Protein AF-A0A3N4D8K1-F1 (afdb_monomer_lite)

Sequence (66 aa):
MVRMVRIGDEIVDATRPRLPGRGAYLHVGCLRLAEKRQALRRAFGPGALLADSLRIRLSQKPPVGI

Foldseek 3Di:
DFKWAFDPQEIDTCVVVNDDHQIDDDAQCCVVVCVVVVVQCVRHNPSRDYDPVVVVRSNDDPPDDD

Radius of gyration: 11.61 Å; chains: 1; bounding box: 35×19×24 Å

InterPro domains:
  IPR007393 YlxR domain [PF04296] (1-45)
  IPR035931 YlxR-like superfamily [G3DSA:3.30.1230.10] (1-62)
  IPR035931 YlxR-like superfamily [SSF64376] (1-48)

Organism: NCBI:txid1750

Structure (mmCIF, N/CA/C/O backbone):
data_AF-A0A3N4D8K1-F1
#
_entry.id   AF-A0A3N4D8K1-F1
#
loop_
_atom_site.group_PDB
_atom_site.id
_atom_site.type_symbol
_atom_site.label_atom_id
_atom_site.label_alt_id
_atom_site.label_comp_id
_atom_site.label_asym_id
_atom_site.label_entity_id
_atom_site.label_seq_id
_atom_site.pdbx_PDB_ins_code
_atom_site.Cartn_x
_atom_site.Cartn_y
_atom_site.Cartn_z
_atom_site.occupancy
_atom_site.B_iso_or_equiv
_atom_site.auth_seq_id
_atom_site.auth_comp_id
_atom_site.auth_asym_id
_atom_site.auth_atom_id
_atom_site.pdbx_PDB_model_num
ATOM 1 N N . MET A 1 1 ? 7.040 6.674 -11.592 1.00 90.31 1 MET A N 1
ATOM 2 C CA . MET A 1 1 ? 5.944 7.025 -10.658 1.00 90.31 1 MET A CA 1
ATOM 3 C C . MET A 1 1 ? 5.006 5.827 -10.566 1.00 90.31 1 MET A C 1
ATOM 5 O O . MET A 1 1 ? 4.824 5.163 -11.578 1.00 90.31 1 MET A O 1
ATOM 9 N N . VAL A 1 2 ? 4.477 5.519 -9.384 1.00 95.94 2 VAL A N 1
ATOM 10 C CA . VAL A 1 2 ? 3.609 4.362 -9.117 1.00 95.94 2 VAL A CA 1
ATOM 11 C C . VAL A 1 2 ? 2.210 4.862 -8.798 1.00 95.94 2 VAL A C 1
ATOM 13 O O . VAL A 1 2 ? 2.060 5.705 -7.914 1.00 95.94 2 VAL A O 1
ATOM 16 N N . ARG A 1 3 ? 1.196 4.367 -9.513 1.00 97.44 3 ARG A N 1
ATOM 17 C CA . ARG A 1 3 ? -0.205 4.587 -9.150 1.00 97.44 3 ARG A CA 1
ATOM 18 C C . ARG A 1 3 ? -0.614 3.549 -8.125 1.00 97.44 3 ARG A C 1
ATOM 20 O O . ARG A 1 3 ? -0.349 2.371 -8.311 1.00 97.44 3 ARG A O 1
ATOM 27 N N . MET A 1 4 ? -1.308 3.992 -7.094 1.00 97.38 4 MET A N 1
ATOM 28 C CA . MET A 1 4 ? -1.828 3.146 -6.035 1.00 97.38 4 MET A CA 1
ATOM 29 C C . MET A 1 4 ? -3.333 3.343 -5.917 1.00 97.38 4 MET A C 1
ATOM 31 O O . MET A 1 4 ? -3.809 4.471 -6.063 1.00 97.38 4 MET A O 1
ATOM 35 N N . VAL A 1 5 ? -4.066 2.271 -5.639 1.00 97.94 5 VAL A N 1
ATOM 36 C CA . VAL A 1 5 ? -5.495 2.305 -5.282 1.00 97.94 5 VAL A CA 1
ATOM 37 C C . VAL A 1 5 ? -5.713 1.465 -4.031 1.00 97.94 5 VAL A C 1
ATOM 39 O O . VAL A 1 5 ? -4.920 0.568 -3.754 1.00 97.94 5 VAL A O 1
ATOM 42 N N . ARG A 1 6 ? -6.788 1.748 -3.293 1.00 97.25 6 ARG A N 1
ATOM 43 C CA . ARG A 1 6 ? -7.235 0.914 -2.172 1.00 97.25 6 ARG A CA 1
ATOM 44 C C . ARG A 1 6 ? -8.269 -0.106 -2.661 1.00 97.25 6 ARG A C 1
ATOM 46 O O . ARG A 1 6 ? -9.245 0.295 -3.293 1.00 97.25 6 ARG A O 1
ATOM 53 N N . ILE A 1 7 ? -8.064 -1.382 -2.345 1.00 95.62 7 ILE A N 1
ATOM 54 C CA . ILE A 1 7 ? -9.007 -2.491 -2.543 1.00 95.62 7 ILE A CA 1
ATOM 55 C C . ILE A 1 7 ? -9.244 -3.126 -1.173 1.00 95.62 7 ILE A C 1
ATOM 57 O O . ILE A 1 7 ? -8.315 -3.650 -0.564 1.00 95.62 7 ILE A O 1
ATOM 61 N N . GLY A 1 8 ? -10.473 -3.039 -0.657 1.00 94.50 8 GLY A N 1
ATOM 62 C CA . GLY A 1 8 ? -10.743 -3.390 0.739 1.00 94.50 8 GLY A CA 1
ATOM 63 C C . GLY A 1 8 ? -9.904 -2.518 1.671 1.00 94.50 8 GLY A C 1
ATOM 64 O O . GLY A 1 8 ? -9.997 -1.292 1.610 1.00 94.50 8 GLY A O 1
ATOM 65 N N . ASP A 1 9 ? -9.042 -3.133 2.474 1.00 95.19 9 ASP A N 1
ATOM 66 C CA . ASP A 1 9 ? -8.114 -2.434 3.368 1.00 95.19 9 ASP A CA 1
ATOM 67 C C . ASP A 1 9 ? -6.697 -2.319 2.814 1.00 95.19 9 ASP A C 1
ATOM 69 O O . ASP A 1 9 ? -5.861 -1.661 3.421 1.00 95.19 9 ASP A O 1
ATOM 73 N N . GLU A 1 10 ? -6.417 -2.878 1.639 1.00 96.94 10 GLU A N 1
ATOM 74 C CA . GLU A 1 10 ? -5.065 -2.935 1.095 1.00 96.94 10 GLU A CA 1
ATOM 75 C C . GLU A 1 10 ? -4.846 -1.912 -0.026 1.00 96.94 10 GLU A C 1
ATOM 77 O O . GLU A 1 10 ? -5.679 -1.710 -0.909 1.00 96.94 10 GLU A O 1
ATOM 82 N N . ILE A 1 11 ? -3.696 -1.245 0.003 1.00 97.56 11 ILE A N 1
ATOM 83 C CA . ILE A 1 11 ? -3.209 -0.339 -1.028 1.00 97.56 11 ILE A CA 1
ATOM 84 C C . ILE A 1 11 ? -2.283 -1.136 -1.944 1.00 97.56 11 ILE A C 1
ATOM 86 O O . ILE A 1 11 ? -1.228 -1.604 -1.512 1.00 97.56 11 ILE A O 1
ATOM 90 N N . VAL A 1 12 ? -2.651 -1.219 -3.221 1.00 96.69 12 VAL A N 1
ATOM 91 C CA . VAL A 1 12 ? -1.975 -2.037 -4.239 1.00 96.69 12 VAL A CA 1
ATOM 92 C C . VAL A 1 12 ? -1.449 -1.192 -5.398 1.00 96.69 12 VAL A C 1
ATOM 94 O O . VAL A 1 12 ? -1.890 -0.058 -5.606 1.00 96.69 12 VAL A O 1
ATOM 97 N N . ASP A 1 13 ? -0.512 -1.741 -6.178 1.00 97.19 13 ASP A N 1
ATOM 98 C CA . ASP A 1 13 ? -0.082 -1.127 -7.438 1.00 97.19 13 ASP A CA 1
ATOM 99 C C . ASP A 1 13 ? -1.216 -1.196 -8.470 1.00 97.19 13 ASP A C 1
ATOM 101 O O . ASP A 1 13 ? -1.728 -2.261 -8.797 1.00 97.19 13 ASP A O 1
ATOM 105 N N . ALA A 1 14 ? -1.584 -0.039 -9.006 1.00 96.56 14 ALA A N 1
ATOM 106 C CA . ALA A 1 14 ? -2.612 0.141 -10.023 1.00 96.56 14 ALA A CA 1
ATOM 107 C C . ALA A 1 14 ? -2.080 0.880 -11.255 1.00 96.56 14 ALA A C 1
ATOM 109 O O . ALA A 1 14 ? -2.809 1.646 -11.906 1.00 96.56 14 ALA A O 1
ATOM 110 N N . THR A 1 15 ? -0.784 0.722 -11.528 1.00 95.00 15 THR A N 1
ATOM 111 C CA . THR A 1 15 ? -0.104 1.314 -12.680 1.00 95.00 15 THR A CA 1
ATOM 112 C C . THR A 1 15 ? -0.348 0.484 -13.938 1.00 95.00 15 THR A C 1
ATOM 114 O O . THR A 1 15 ? -0.684 1.060 -14.973 1.00 95.00 15 THR A O 1
ATOM 117 N N . ARG A 1 16 ? -0.161 -0.845 -13.874 1.00 93.88 16 ARG A N 1
ATOM 118 C CA . ARG A 1 16 ? -0.248 -1.766 -15.025 1.00 93.88 16 ARG A CA 1
ATOM 119 C C . ARG A 1 16 ? -0.762 -3.152 -14.577 1.00 93.88 16 ARG A C 1
ATOM 121 O O . ARG A 1 16 ? 0.024 -3.887 -13.990 1.00 93.88 16 ARG A O 1
ATOM 128 N N . PRO A 1 17 ? -2.029 -3.516 -14.855 1.00 92.81 17 PRO A N 1
ATOM 129 C CA . PRO A 1 17 ? -3.049 -2.701 -15.513 1.00 92.81 17 PRO A CA 1
ATOM 130 C C . PRO A 1 17 ? -3.500 -1.517 -14.648 1.00 92.81 17 PRO A C 1
ATOM 132 O O . PRO A 1 17 ? -3.297 -1.464 -13.434 1.00 92.81 17 PRO A O 1
ATOM 135 N N . ARG A 1 18 ? -4.121 -0.531 -15.296 1.00 95.50 18 ARG A N 1
ATOM 136 C CA . ARG A 1 18 ? -4.667 0.641 -14.616 1.00 95.50 18 ARG A CA 1
ATOM 137 C C . ARG A 1 18 ? -5.985 0.270 -13.924 1.00 95.50 18 ARG A C 1
ATOM 139 O O . ARG A 1 18 ? 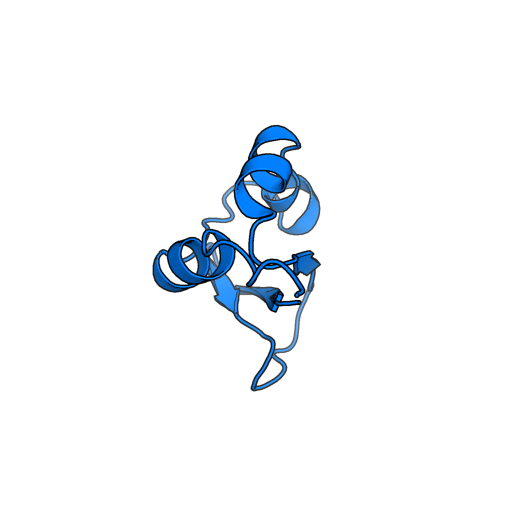-7.021 0.243 -14.572 1.00 95.50 18 ARG A O 1
ATOM 146 N N . LEU A 1 19 ? -5.959 0.032 -12.612 1.00 96.38 19 LEU A N 1
ATOM 147 C CA . LEU A 1 19 ? -7.160 -0.389 -11.865 1.00 96.38 19 LEU A CA 1
ATOM 148 C C . LEU A 1 19 ? -8.158 0.770 -11.625 1.00 96.38 19 LEU A C 1
ATOM 150 O O . LEU A 1 19 ? -7.728 1.924 -11.488 1.00 96.38 19 LEU A O 1
ATOM 154 N N . PRO A 1 20 ? -9.478 0.522 -11.565 1.00 94.75 20 PRO A N 1
ATOM 155 C CA . PRO A 1 20 ? -10.463 1.544 -11.201 1.00 94.75 20 PRO A CA 1
ATOM 156 C C . PRO A 1 20 ? -10.350 1.961 -9.718 1.00 94.75 20 PRO A C 1
ATOM 158 O O . PRO A 1 20 ? -9.677 1.304 -8.927 1.00 94.75 20 PRO A O 1
ATOM 161 N N . GLY A 1 21 ? -10.997 3.071 -9.342 1.00 93.69 21 GLY A N 1
ATOM 162 C CA . GLY A 1 21 ? -11.078 3.552 -7.952 1.00 93.69 21 GLY A CA 1
ATOM 163 C C . GLY A 1 21 ? -10.248 4.804 -7.631 1.00 93.69 21 GLY A C 1
ATOM 164 O O . GLY A 1 21 ? -9.563 5.371 -8.493 1.00 93.69 21 GLY A O 1
ATOM 165 N N . ARG A 1 22 ? -10.324 5.253 -6.366 1.00 92.81 22 ARG A N 1
ATOM 166 C CA . ARG A 1 22 ? -9.602 6.435 -5.860 1.00 92.81 22 ARG A CA 1
ATOM 167 C C . ARG A 1 22 ? -8.099 6.168 -5.891 1.00 92.81 22 ARG A C 1
ATOM 169 O O . ARG A 1 22 ? -7.590 5.370 -5.110 1.00 92.81 22 ARG A O 1
ATOM 176 N N . GLY A 1 23 ? -7.407 6.837 -6.811 1.00 95.88 23 GLY A N 1
ATOM 177 C CA . GLY A 1 23 ? -5.977 6.655 -7.033 1.00 95.88 23 GLY A CA 1
ATOM 178 C C . GLY A 1 23 ? -5.122 7.765 -6.430 1.00 95.88 23 GLY A C 1
ATOM 179 O O . GLY A 1 23 ? -5.515 8.929 -6.444 1.00 95.88 23 GLY A O 1
ATOM 180 N N . ALA A 1 24 ? -3.920 7.411 -5.983 1.00 97.12 24 ALA A N 1
ATOM 181 C CA . ALA A 1 24 ? -2.852 8.356 -5.665 1.00 97.12 24 ALA A CA 1
ATOM 182 C C . ALA A 1 24 ? -1.553 7.933 -6.353 1.00 97.12 24 ALA A C 1
ATOM 184 O O . ALA A 1 24 ? -1.366 6.760 -6.672 1.00 97.12 24 ALA A O 1
ATOM 185 N N . TYR A 1 25 ? -0.650 8.883 -6.577 1.00 97.00 25 TYR A N 1
ATOM 186 C CA . TYR A 1 25 ? 0.648 8.610 -7.181 1.00 97.00 25 TYR A CA 1
ATOM 187 C C . TYR A 1 25 ? 1.774 8.850 -6.184 1.00 97.00 25 TYR A C 1
ATOM 189 O O . TYR A 1 25 ? 1.741 9.817 -5.424 1.00 97.00 25 TYR A O 1
ATOM 197 N N . LEU A 1 26 ? 2.789 7.990 -6.219 1.00 95.88 26 LEU A N 1
ATOM 198 C CA . LEU A 1 26 ? 4.006 8.158 -5.434 1.00 95.88 26 LEU A CA 1
ATOM 199 C C . LEU A 1 26 ? 5.241 7.861 -6.286 1.00 95.88 26 LEU A C 1
ATOM 201 O O . LEU A 1 26 ? 5.254 6.947 -7.114 1.00 95.88 26 LEU A O 1
ATOM 205 N N . HIS A 1 27 ? 6.294 8.652 -6.110 1.00 95.12 27 HIS A N 1
ATOM 206 C CA . HIS A 1 27 ? 7.594 8.343 -6.695 1.00 95.12 27 HIS A CA 1
ATOM 207 C C . HIS A 1 27 ? 8.274 7.221 -5.906 1.00 95.12 27 HIS A C 1
ATOM 209 O O . HIS A 1 27 ? 8.193 7.168 -4.679 1.00 95.12 27 HIS A O 1
ATOM 215 N N . VAL A 1 28 ? 8.979 6.346 -6.621 1.00 94.25 28 VAL A N 1
ATOM 216 C CA . VAL A 1 28 ? 9.902 5.386 -6.005 1.00 94.25 28 VAL A CA 1
ATOM 217 C C . VAL A 1 28 ? 10.970 6.174 -5.233 1.00 94.25 28 VAL A C 1
ATOM 219 O O . VAL A 1 28 ? 11.466 7.183 -5.732 1.00 94.25 28 VAL A O 1
ATOM 222 N N . GLY A 1 29 ? 11.247 5.772 -3.993 1.00 93.38 29 GLY A N 1
ATOM 223 C CA . GLY A 1 29 ? 12.135 6.456 -3.048 1.00 93.38 29 GLY A CA 1
ATOM 224 C C . GLY A 1 29 ? 11.458 7.488 -2.144 1.00 93.38 29 GLY A C 1
ATOM 225 O O . GLY A 1 29 ? 12.063 7.938 -1.174 1.00 93.38 29 GLY A O 1
ATOM 226 N N . CYS A 1 30 ? 10.199 7.855 -2.398 1.00 95.69 30 CYS A N 1
ATOM 227 C CA . CYS A 1 30 ? 9.494 8.861 -1.596 1.00 95.69 30 CYS A CA 1
ATOM 228 C C . CYS A 1 30 ? 8.621 8.274 -0.476 1.00 95.69 30 CYS A C 1
ATOM 230 O O . CYS A 1 30 ? 7.934 9.038 0.209 1.00 95.69 30 CYS A O 1
ATOM 232 N N . LEU A 1 31 ? 8.641 6.952 -0.255 1.00 95.75 31 LEU A N 1
ATOM 233 C CA . LEU A 1 31 ? 7.762 6.303 0.724 1.00 95.75 31 LEU A CA 1
ATOM 234 C C . LEU A 1 31 ? 7.921 6.878 2.136 1.00 95.75 31 LEU A C 1
ATOM 236 O O . LEU A 1 31 ? 6.937 7.285 2.746 1.00 95.75 31 LEU A O 1
ATOM 240 N N . ARG A 1 32 ? 9.160 7.005 2.625 1.00 95.50 32 ARG A N 1
ATOM 241 C CA . ARG A 1 32 ? 9.439 7.511 3.980 1.00 95.50 32 ARG A CA 1
ATOM 242 C C . ARG A 1 32 ? 8.890 8.924 4.208 1.00 95.50 32 ARG A C 1
ATOM 244 O O . ARG A 1 32 ? 8.389 9.241 5.286 1.00 95.50 32 ARG A O 1
ATOM 251 N N . LEU A 1 33 ? 8.961 9.785 3.189 1.00 96.81 33 LEU A N 1
ATOM 252 C CA . LEU A 1 33 ? 8.394 11.133 3.254 1.00 96.81 33 LEU A CA 1
ATOM 253 C C . LEU A 1 33 ? 6.859 11.095 3.257 1.00 96.81 33 LEU A C 1
ATOM 255 O O . LEU A 1 33 ? 6.228 11.847 4.002 1.00 96.81 33 LEU A O 1
ATOM 259 N N . ALA A 1 34 ? 6.263 10.213 2.451 1.00 96.88 34 ALA A N 1
ATOM 260 C CA . ALA A 1 34 ? 4.820 10.012 2.408 1.00 96.88 34 ALA A CA 1
ATOM 261 C C . ALA A 1 34 ? 4.270 9.499 3.751 1.00 96.88 34 ALA A C 1
ATOM 263 O O . ALA A 1 34 ? 3.253 10.009 4.221 1.00 96.88 34 ALA A O 1
ATOM 264 N N . GLU A 1 35 ? 4.965 8.566 4.407 1.00 95.38 35 GLU A N 1
ATOM 265 C CA . GLU A 1 35 ? 4.617 8.062 5.743 1.00 95.38 35 GLU A CA 1
ATOM 266 C C . GLU A 1 35 ? 4.709 9.161 6.807 1.00 95.38 35 GLU A C 1
ATOM 268 O O . GLU A 1 35 ? 3.740 9.400 7.535 1.00 95.38 35 GLU A O 1
ATOM 273 N N . LYS A 1 36 ? 5.826 9.909 6.841 1.00 97.44 36 LYS A N 1
ATOM 274 C CA . LYS A 1 36 ? 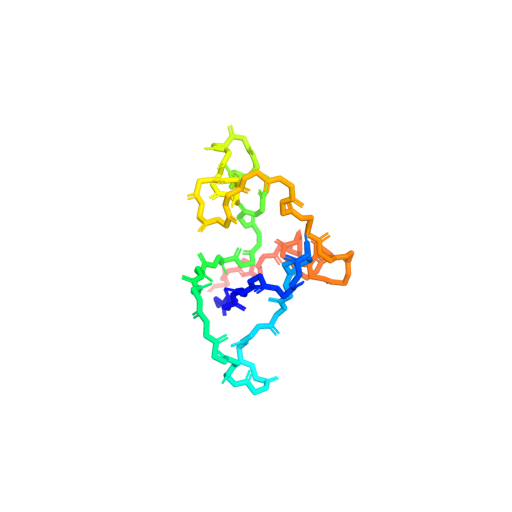6.023 11.033 7.777 1.00 97.44 36 LYS A CA 1
ATOM 275 C C . LYS A 1 36 ? 4.907 12.077 7.665 1.00 97.44 36 LYS A C 1
ATOM 277 O O . LYS A 1 36 ? 4.500 12.661 8.662 1.00 97.44 36 LYS A O 1
ATOM 282 N N . ARG A 1 37 ? 4.396 12.308 6.451 1.00 97.44 37 ARG A N 1
ATOM 283 C CA . ARG A 1 37 ? 3.311 13.266 6.169 1.00 97.44 37 ARG A CA 1
ATOM 284 C C . ARG A 1 37 ? 1.907 12.669 6.267 1.00 97.44 37 ARG A C 1
ATOM 286 O O . ARG A 1 37 ? 0.939 13.375 5.986 1.00 97.44 37 ARG A O 1
ATOM 293 N N . GLN A 1 38 ? 1.782 11.392 6.635 1.00 96.75 38 GLN A N 1
ATOM 294 C CA . GLN A 1 38 ? 0.506 10.672 6.683 1.00 96.75 38 GLN A CA 1
ATOM 295 C C . GLN A 1 38 ? -0.245 10.712 5.336 1.00 96.75 38 GLN A C 1
ATOM 297 O O . GLN A 1 38 ? -1.475 10.724 5.291 1.00 96.75 38 GLN A O 1
ATOM 302 N N . ALA A 1 39 ? 0.490 10.754 4.219 1.00 97.31 39 ALA A N 1
ATOM 303 C CA . ALA A 1 39 ? -0.075 10.948 2.886 1.00 97.31 39 ALA A CA 1
ATOM 304 C C . ALA A 1 39 ? -0.974 9.776 2.466 1.00 97.31 39 ALA A C 1
ATOM 306 O O . ALA A 1 39 ? -2.053 10.008 1.929 1.00 97.31 39 ALA A O 1
ATOM 307 N N . LEU A 1 40 ? -0.573 8.535 2.775 1.00 95.50 40 LEU A N 1
ATOM 308 C CA . LEU A 1 40 ? -1.367 7.330 2.496 1.00 95.50 40 LEU A CA 1
ATOM 309 C C . LEU A 1 40 ? -2.713 7.372 3.236 1.00 95.50 40 LEU A C 1
ATOM 311 O O . LEU A 1 40 ? -3.758 7.235 2.609 1.00 95.50 40 LEU A O 1
ATOM 315 N N . ARG A 1 41 ? -2.703 7.686 4.538 1.00 95.88 41 ARG A N 1
ATOM 316 C CA . ARG A 1 41 ? -3.922 7.848 5.348 1.00 95.88 41 ARG A CA 1
ATOM 317 C C . ARG A 1 41 ? -4.830 8.963 4.820 1.00 95.88 41 ARG A C 1
ATOM 319 O O . ARG A 1 41 ? -6.043 8.799 4.787 1.00 95.88 41 ARG A O 1
ATOM 326 N N . ARG A 1 42 ? -4.270 10.099 4.394 1.00 96.81 42 ARG A N 1
ATOM 327 C CA . ARG A 1 42 ? -5.049 11.214 3.817 1.00 96.81 42 ARG A CA 1
ATOM 328 C C . ARG A 1 42 ? -5.649 10.864 2.451 1.00 96.81 42 ARG A C 1
ATOM 330 O O . ARG A 1 42 ? -6.757 11.293 2.143 1.00 96.81 42 ARG A O 1
ATOM 337 N N . ALA A 1 43 ? -4.926 10.094 1.638 1.00 97.00 43 ALA A N 1
ATOM 338 C CA . ALA A 1 43 ? -5.358 9.710 0.298 1.00 97.00 43 ALA A CA 1
ATOM 339 C C . ALA A 1 43 ? -6.385 8.567 0.302 1.00 97.00 43 ALA A C 1
ATOM 341 O O . ALA A 1 43 ? -7.350 8.620 -0.455 1.00 97.00 43 ALA A O 1
ATOM 342 N N . PHE A 1 44 ? -6.191 7.557 1.152 1.00 96.62 44 PHE A N 1
ATOM 343 C CA . PHE A 1 44 ? -6.965 6.309 1.143 1.00 96.62 44 PHE A CA 1
ATOM 344 C C . PHE A 1 44 ? -7.865 6.121 2.369 1.00 96.62 44 PHE A C 1
ATOM 346 O O . PHE A 1 44 ? -8.624 5.155 2.428 1.00 96.62 44 PHE A O 1
ATOM 353 N N . GLY A 1 45 ? -7.818 7.049 3.325 1.00 95.75 45 GLY A N 1
ATOM 354 C CA . GLY A 1 45 ? -8.575 6.979 4.569 1.00 95.75 45 GLY A CA 1
ATOM 355 C C . GLY A 1 45 ? -7.884 6.145 5.658 1.00 95.75 45 GLY A C 1
ATOM 356 O O . GLY A 1 45 ? -6.815 5.569 5.440 1.00 95.75 45 GLY A O 1
ATOM 357 N N . PRO A 1 46 ? -8.476 6.098 6.863 1.00 95.06 46 PRO A N 1
ATOM 358 C CA . PRO A 1 46 ? -8.009 5.229 7.940 1.00 95.06 46 PRO A CA 1
ATOM 359 C C . PRO A 1 46 ? -8.155 3.744 7.568 1.00 95.06 4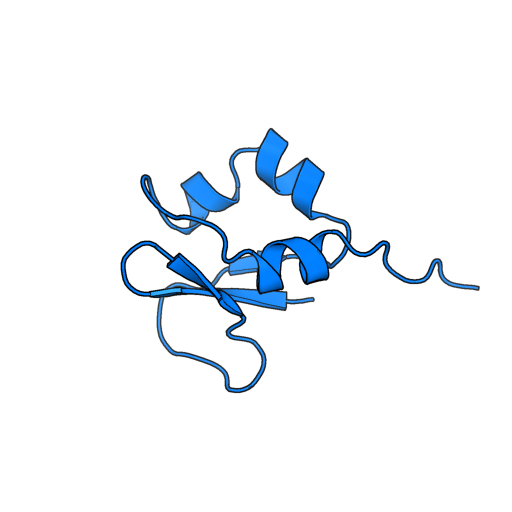6 PRO A C 1
ATOM 361 O O . PRO A 1 46 ? -8.994 3.383 6.740 1.00 95.06 46 PRO A O 1
ATOM 364 N N . GLY A 1 47 ? -7.324 2.891 8.172 1.00 93.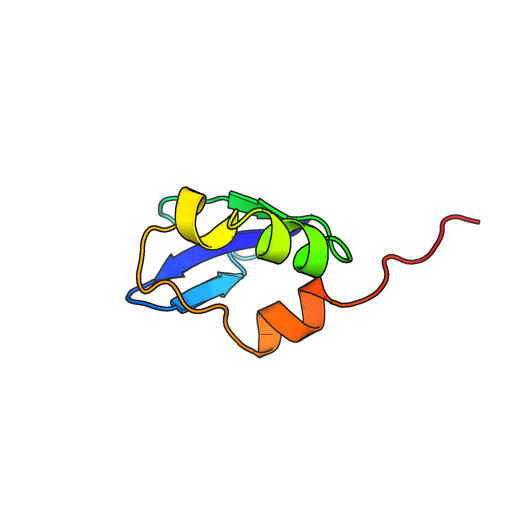00 47 GLY A N 1
ATOM 365 C CA . GLY A 1 47 ? -7.336 1.438 7.948 1.00 93.00 47 GLY A CA 1
ATOM 366 C C . GLY A 1 47 ? -6.692 0.974 6.639 1.00 93.00 47 GLY A C 1
ATOM 367 O O . GLY A 1 47 ? -6.612 -0.221 6.409 1.00 93.00 47 GLY A O 1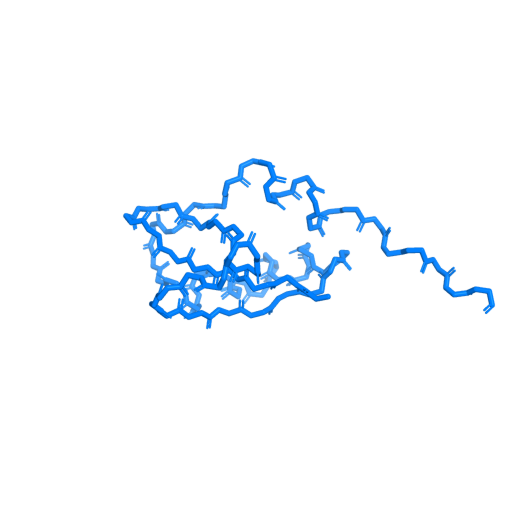
ATOM 368 N N . ALA A 1 48 ? -6.210 1.890 5.794 1.00 95.50 48 ALA A N 1
ATOM 369 C CA . ALA A 1 48 ? -5.528 1.526 4.559 1.00 95.50 48 ALA A CA 1
ATOM 370 C C . ALA A 1 48 ? -4.089 1.048 4.843 1.00 95.50 48 ALA A C 1
ATOM 372 O O . ALA A 1 48 ? -3.257 1.815 5.337 1.00 95.50 48 ALA A O 1
ATOM 373 N N . LEU A 1 49 ? -3.807 -0.206 4.507 1.00 96.19 49 LEU A N 1
ATOM 374 C CA . LEU A 1 49 ? -2.539 -0.900 4.695 1.00 96.19 49 LEU A CA 1
ATOM 375 C C . LEU A 1 49 ? -1.779 -0.959 3.376 1.00 96.19 49 LEU A C 1
ATOM 377 O O . LEU A 1 49 ? -2.345 -1.272 2.338 1.00 96.19 49 LEU A O 1
ATOM 381 N N . LEU A 1 50 ? -0.488 -0.644 3.393 1.00 96.25 50 LEU A N 1
ATOM 382 C CA . LEU A 1 50 ? 0.339 -0.740 2.194 1.00 96.25 50 LEU A CA 1
ATOM 383 C C . LEU A 1 50 ? 0.782 -2.189 1.982 1.00 96.25 50 LEU A C 1
ATOM 385 O O . LEU A 1 50 ? 1.449 -2.725 2.861 1.00 96.25 50 LEU A O 1
ATOM 389 N N . ALA A 1 51 ? 0.481 -2.769 0.816 1.00 96.62 51 ALA A N 1
ATOM 390 C CA . ALA A 1 51 ? 0.947 -4.109 0.462 1.00 96.62 51 ALA A CA 1
ATOM 391 C C . ALA A 1 51 ? 2.481 -4.207 0.561 1.00 96.62 51 ALA A C 1
ATOM 393 O O . ALA A 1 51 ? 3.194 -3.323 0.069 1.00 96.62 51 ALA A O 1
ATOM 394 N N . ASP A 1 52 ? 3.012 -5.287 1.139 1.00 95.44 52 ASP A N 1
ATOM 395 C CA . ASP A 1 52 ? 4.458 -5.449 1.363 1.00 95.44 52 ASP A CA 1
ATOM 396 C C . ASP A 1 52 ? 5.277 -5.396 0.065 1.00 95.44 52 ASP A C 1
ATOM 398 O O . ASP A 1 52 ? 6.313 -4.729 -0.012 1.00 95.44 52 ASP A O 1
ATOM 402 N N . SER A 1 53 ? 4.781 -6.020 -1.006 1.00 92.88 53 SER A N 1
ATOM 403 C CA . SER A 1 53 ? 5.420 -5.983 -2.329 1.00 92.88 53 SER A CA 1
ATOM 404 C C . SER A 1 53 ? 5.535 -4.553 -2.874 1.00 92.88 53 SER A C 1
ATOM 406 O O . SER A 1 53 ? 6.564 -4.152 -3.430 1.00 92.88 53 SER A O 1
ATOM 408 N N . LEU A 1 54 ? 4.500 -3.742 -2.651 1.00 95.00 54 LEU A N 1
ATOM 409 C CA . LEU A 1 54 ? 4.470 -2.339 -3.035 1.00 95.00 54 LEU A CA 1
ATOM 410 C C . LEU A 1 54 ? 5.376 -1.492 -2.128 1.00 95.00 54 LEU A C 1
ATOM 412 O O . LEU A 1 54 ? 6.060 -0.593 -2.623 1.00 95.00 54 LEU A O 1
ATOM 416 N N . ARG A 1 55 ? 5.443 -1.802 -0.828 1.00 95.50 55 ARG A N 1
ATOM 417 C CA . ARG A 1 55 ? 6.364 -1.172 0.129 1.00 95.50 55 ARG A CA 1
ATOM 418 C C . ARG A 1 55 ? 7.814 -1.336 -0.310 1.00 95.50 55 ARG A C 1
ATOM 420 O O . ARG A 1 55 ? 8.543 -0.341 -0.360 1.00 95.50 55 ARG A O 1
ATOM 427 N N . ILE A 1 56 ? 8.217 -2.554 -0.673 1.00 94.25 56 ILE A N 1
ATOM 428 C CA . ILE A 1 56 ? 9.566 -2.853 -1.173 1.00 94.25 56 ILE A CA 1
ATOM 429 C C . ILE A 1 56 ? 9.854 -2.004 -2.411 1.00 94.25 56 ILE A C 1
ATOM 431 O O . ILE A 1 56 ? 10.832 -1.256 -2.435 1.00 94.25 56 ILE A O 1
ATOM 435 N N . ARG A 1 57 ? 8.958 -2.033 -3.404 1.00 93.00 57 ARG A N 1
ATOM 436 C CA . ARG A 1 57 ? 9.120 -1.279 -4.653 1.00 93.00 57 ARG A CA 1
ATOM 437 C C . ARG A 1 57 ? 9.223 0.231 -4.435 1.00 93.00 57 ARG A C 1
ATOM 439 O O . ARG A 1 57 ? 10.046 0.886 -5.062 1.00 93.00 57 ARG A O 1
ATOM 446 N N . LEU A 1 58 ? 8.402 0.804 -3.557 1.00 94.88 58 LEU A N 1
ATOM 447 C CA . LEU A 1 58 ? 8.420 2.241 -3.262 1.00 94.88 58 LEU A CA 1
ATOM 448 C C . LEU A 1 58 ? 9.613 2.667 -2.400 1.00 94.88 58 LEU A C 1
ATOM 450 O O . LEU A 1 58 ? 9.954 3.850 -2.394 1.00 94.88 58 LEU A O 1
ATOM 454 N N . SER A 1 59 ? 10.233 1.730 -1.682 1.00 93.50 59 SER A N 1
ATOM 455 C CA . SER A 1 59 ? 11.420 1.979 -0.856 1.00 93.50 59 SER A CA 1
ATOM 456 C C . SER A 1 59 ? 12.724 1.896 -1.642 1.00 93.50 59 SER A C 1
ATOM 458 O O . SER A 1 59 ? 13.752 2.360 -1.152 1.00 93.50 59 SER A O 1
ATOM 460 N N . GLN A 1 60 ? 12.698 1.334 -2.855 1.00 88.69 60 GLN A N 1
ATOM 461 C CA . GLN A 1 60 ? 13.860 1.333 -3.735 1.00 88.69 60 GLN A CA 1
ATOM 462 C C . GLN A 1 60 ? 14.342 2.771 -3.945 1.00 88.69 60 GLN A C 1
ATOM 464 O O . GLN A 1 60 ? 13.552 3.688 -4.180 1.00 88.69 60 GLN A O 1
ATOM 469 N N . LYS A 1 61 ? 15.654 2.983 -3.833 1.00 73.94 61 LYS A N 1
ATOM 470 C CA . LYS A 1 61 ? 16.252 4.269 -4.182 1.00 73.94 61 LYS A CA 1
ATOM 471 C C . LYS A 1 61 ? 16.091 4.423 -5.698 1.00 73.94 61 LYS A C 1
ATOM 473 O O . LYS A 1 61 ? 16.479 3.498 -6.415 1.00 73.94 61 LYS A O 1
ATOM 478 N N . PRO A 1 62 ? 15.499 5.517 -6.210 1.00 63.28 62 PRO A N 1
ATOM 479 C CA . PRO A 1 62 ? 15.516 5.750 -7.644 1.00 63.28 62 PRO A CA 1
ATOM 480 C C . PRO A 1 62 ? 16.984 5.755 -8.089 1.00 63.28 62 PRO A C 1
ATOM 482 O O . PRO A 1 62 ? 17.825 6.244 -7.323 1.00 63.28 62 PRO A O 1
ATOM 485 N N . PRO A 1 63 ? 17.317 5.189 -9.265 1.00 58.44 63 PRO A N 1
ATOM 486 C CA . PRO A 1 63 ? 18.657 5.341 -9.806 1.00 58.44 63 PRO A CA 1
ATOM 487 C C . PRO A 1 63 ? 18.963 6.837 -9.812 1.00 58.44 63 PRO A C 1
ATOM 489 O O . PRO A 1 63 ? 18.193 7.634 -10.354 1.00 58.44 63 PRO A O 1
ATOM 492 N N . VAL A 1 64 ? 20.017 7.216 -9.087 1.00 60.66 64 VAL A N 1
ATOM 493 C CA . VAL A 1 64 ? 20.530 8.581 -9.127 1.00 60.66 64 VAL A CA 1
ATOM 494 C C . VAL A 1 64 ? 20.890 8.820 -10.591 1.00 60.66 64 VAL A C 1
ATOM 496 O O . VAL A 1 64 ? 21.562 7.983 -11.193 1.00 60.66 64 VAL A O 1
ATOM 499 N N . GLY A 1 65 ? 20.335 9.873 -11.189 1.00 56.22 65 GLY A N 1
ATOM 500 C CA . GLY A 1 65 ? 20.700 10.250 -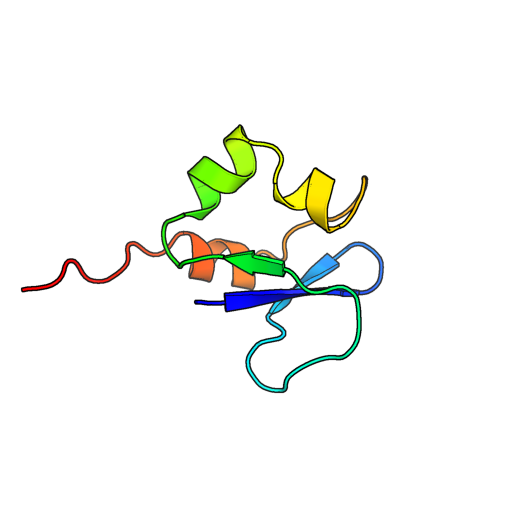12.548 1.00 56.22 65 GLY A CA 1
ATOM 501 C C . GLY A 1 65 ? 22.207 10.475 -12.605 1.00 56.22 65 GLY A C 1
ATOM 502 O O . GLY A 1 65 ? 22.742 11.183 -11.749 1.00 56.22 65 GLY A O 1
ATOM 503 N N . ILE A 1 66 ? 22.858 9.803 -13.554 1.00 41.72 66 ILE A N 1
ATOM 504 C CA . ILE A 1 66 ? 24.157 10.216 -14.093 1.00 41.72 66 ILE A CA 1
ATOM 505 C C . ILE A 1 66 ? 23.991 11.508 -14.889 1.00 41.72 66 ILE A C 1
ATOM 507 O O . ILE A 1 66 ? 22.905 11.680 -15.492 1.00 41.72 66 ILE A O 1
#

pLDDT: mean 92.16, std 10.99, range [41.72, 97.94]

Secondary structure (DSSP, 8-state):
-EEEEEETTEEEE-SSS---SSEEEE-TT-HHHHHHTTHHHHHH-TTPEEPHHHHHHHHSPPPPP-